Protein AF-A0A925Q6U3-F1 (afdb_monomer_lite)

Foldseek 3Di:
DPQQWDFDADPVRHGQWIAGCPPPALRHRHTQKGFDDDVPDTQKMWGWHRPNQKIKIKIWGWDADPVGHTDDIDIDIDIDGDD

pLDDT: mean 94.38, std 7.88, range [53.25, 98.56]

Radius of gyration: 14.55 Å; chains: 1; bounding box: 30×30×36 Å

Secondary structure (DSSP, 8-state):
--SSEEEEE-TTS-EEEEEE--TTSTTTTSEEEEEEEETTEEEEEEEEEE-SSEEEEEEEEEEE-TTSSEEEEEEEEEEEE--

Structure (mmCIF, N/CA/C/O backbone):
data_AF-A0A925Q6U3-F1
#
_entry.id   AF-A0A925Q6U3-F1
#
loop_
_atom_site.group_PDB
_atom_site.id
_atom_site.type_symbol
_atom_site.label_atom_id
_atom_site.label_alt_id
_atom_site.label_comp_id
_atom_site.label_asym_id
_atom_site.label_entity_id
_atom_site.label_seq_id
_atom_site.pdbx_PDB_ins_code
_atom_site.Cartn_x
_atom_site.Cartn_y
_atom_site.Cartn_z
_atom_site.occupancy
_atom_site.B_iso_or_equiv
_atom_site.auth_seq_id
_atom_site.auth_comp_id
_atom_site.auth_asym_id
_atom_site.auth_atom_id
_atom_site.pdbx_PDB_model_num
ATOM 1 N N . ASP A 1 1 ? -3.205 -19.618 5.736 1.00 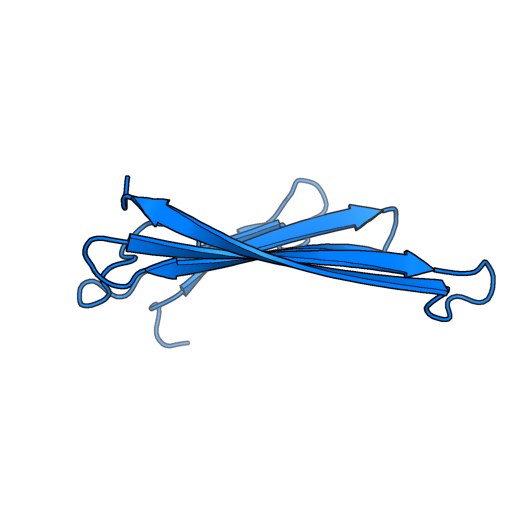53.25 1 ASP A N 1
ATOM 2 C CA . ASP A 1 1 ? -3.999 -18.419 5.448 1.00 53.25 1 ASP A CA 1
ATOM 3 C C . ASP A 1 1 ? -4.896 -18.193 6.653 1.00 53.25 1 ASP A C 1
ATOM 5 O O . ASP A 1 1 ? -5.690 -19.072 6.958 1.00 53.25 1 ASP A O 1
ATOM 9 N N . ASN A 1 2 ? -4.660 -17.133 7.429 1.00 58.88 2 ASN A N 1
ATOM 10 C CA . ASN A 1 2 ? -5.385 -16.912 8.688 1.00 58.88 2 ASN A CA 1
ATOM 11 C C . ASN A 1 2 ? -6.689 -16.125 8.479 1.00 58.88 2 ASN A C 1
ATOM 13 O O . ASN A 1 2 ? -7.370 -15.837 9.457 1.00 58.88 2 ASN A O 1
ATOM 17 N N . GLY A 1 3 ? -7.037 -15.753 7.238 1.00 74.00 3 GLY A N 1
ATOM 18 C CA . GLY A 1 3 ? -8.279 -15.031 6.931 1.00 74.00 3 GLY A CA 1
ATOM 19 C C . GLY A 1 3 ? -8.370 -13.619 7.525 1.00 74.00 3 GLY A C 1
ATOM 20 O O . GLY A 1 3 ? -9.414 -12.987 7.428 1.00 74.00 3 GLY A O 1
ATOM 21 N N . LEU A 1 4 ? -7.286 -13.115 8.126 1.00 89.44 4 LEU A N 1
ATOM 22 C CA . LEU A 1 4 ? -7.204 -11.788 8.755 1.00 89.44 4 LEU A CA 1
ATOM 23 C C . LEU A 1 4 ? -6.872 -10.670 7.753 1.00 89.44 4 LEU A C 1
ATOM 25 O O . LEU A 1 4 ? -6.740 -9.512 8.135 1.00 89.44 4 LEU A O 1
ATOM 29 N N . LEU A 1 5 ? -6.735 -11.015 6.473 1.00 94.44 5 LEU A N 1
ATOM 30 C CA . LEU A 1 5 ? -6.414 -10.099 5.390 1.00 94.44 5 LEU A CA 1
ATOM 31 C C . LEU A 1 5 ? -7.234 -10.474 4.155 1.00 94.44 5 LEU A C 1
ATOM 33 O O . LEU A 1 5 ? -7.210 -11.626 3.727 1.00 94.44 5 LEU A O 1
ATOM 37 N N . GLU A 1 6 ? -7.925 -9.506 3.563 1.00 96.88 6 GLU A N 1
ATOM 38 C CA . GLU A 1 6 ? -8.527 -9.644 2.236 1.00 96.88 6 GLU A CA 1
ATOM 39 C C . GLU A 1 6 ? -7.648 -8.934 1.201 1.00 96.88 6 GLU A C 1
ATOM 41 O O . GLU A 1 6 ? -7.286 -7.767 1.367 1.00 96.88 6 GLU A O 1
ATOM 46 N N . LEU A 1 7 ? -7.322 -9.642 0.118 1.00 97.19 7 LEU A N 1
ATOM 47 C CA . LEU A 1 7 ? -6.598 -9.095 -1.025 1.00 97.19 7 LEU A CA 1
ATOM 48 C C . LEU A 1 7 ? -7.594 -8.711 -2.118 1.00 97.19 7 LEU A C 1
ATOM 50 O O . LEU A 1 7 ? -8.290 -9.568 -2.660 1.00 97.19 7 LEU A O 1
ATOM 54 N N . VAL A 1 8 ? -7.627 -7.432 -2.479 1.00 97.69 8 VAL A N 1
ATOM 55 C CA . VAL A 1 8 ? -8.446 -6.931 -3.585 1.00 97.69 8 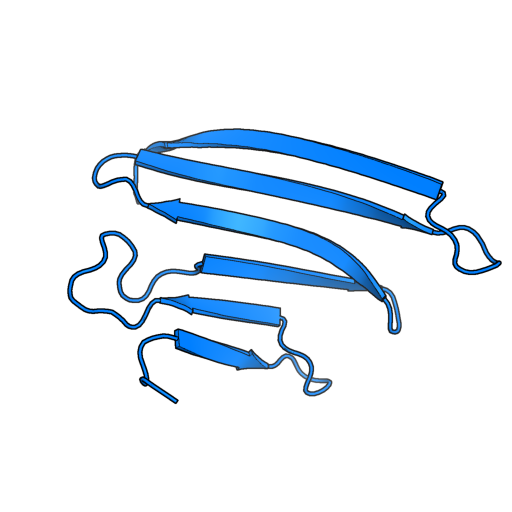VAL A CA 1
ATOM 56 C C . VAL A 1 8 ? -7.570 -6.800 -4.825 1.00 97.69 8 VAL A C 1
ATOM 58 O O . VAL A 1 8 ? -6.625 -6.003 -4.862 1.00 97.69 8 VAL A O 1
ATOM 61 N N . ALA A 1 9 ? -7.898 -7.583 -5.850 1.00 97.50 9 ALA A N 1
ATOM 62 C CA . ALA A 1 9 ? -7.252 -7.520 -7.152 1.00 97.50 9 ALA A CA 1
ATOM 63 C C . ALA A 1 9 ? -7.886 -6.440 -8.046 1.00 97.50 9 ALA A C 1
ATOM 65 O O . ALA A 1 9 ? -9.097 -6.217 -8.018 1.00 97.50 9 ALA A O 1
ATOM 66 N N . GLY A 1 10 ? -7.057 -5.769 -8.841 1.00 94.94 10 GLY A N 1
ATOM 67 C CA . GLY A 1 10 ? -7.482 -4.875 -9.907 1.00 94.94 10 GLY A CA 1
ATOM 68 C C . GLY A 1 10 ? -7.885 -5.633 -11.180 1.00 94.94 10 GLY A C 1
ATOM 69 O O . GLY A 1 10 ? -7.822 -6.863 -11.226 1.00 94.94 10 GLY A O 1
ATOM 70 N N . PRO A 1 11 ? -8.269 -4.908 -12.247 1.00 93.94 11 PRO A N 1
ATOM 71 C CA . PRO A 1 11 ? -8.723 -5.504 -13.509 1.00 93.94 11 PRO A CA 1
ATOM 72 C C . PRO A 1 11 ? -7.695 -6.407 -14.207 1.00 93.94 11 PRO A C 1
ATOM 74 O O . PRO A 1 11 ? -8.063 -7.255 -15.012 1.00 93.94 11 PRO A O 1
ATOM 77 N N . ASP A 1 12 ? -6.411 -6.220 -13.912 1.00 93.62 12 ASP A N 1
ATOM 78 C CA . ASP A 1 12 ? -5.291 -6.994 -14.453 1.00 93.62 12 ASP A CA 1
ATOM 79 C C . ASP A 1 12 ? -4.872 -8.170 -13.550 1.00 93.62 12 ASP A C 1
ATOM 81 O O . ASP A 1 12 ? -3.854 -8.815 -13.796 1.00 93.62 12 ASP A O 1
ATOM 85 N N . GLY A 1 13 ? -5.642 -8.441 -12.491 1.00 94.81 13 GLY A N 1
ATOM 86 C CA . GLY A 1 13 ? -5.396 -9.519 -11.538 1.00 94.81 13 GLY A CA 1
ATOM 87 C C . GLY A 1 13 ? -4.346 -9.202 -10.471 1.00 94.81 13 GLY A C 1
ATOM 88 O O . GLY A 1 13 ? -4.125 -10.026 -9.583 1.00 94.81 13 GLY A O 1
ATOM 89 N N . ARG A 1 14 ? -3.706 -8.026 -10.502 1.00 96.44 14 ARG A N 1
ATOM 90 C CA . ARG A 1 14 ? -2.721 -7.635 -9.482 1.00 96.44 14 ARG A CA 1
ATOM 91 C C . ARG A 1 14 ? -3.406 -7.079 -8.247 1.00 96.44 14 ARG A C 1
ATOM 93 O O . ARG A 1 14 ? -4.411 -6.386 -8.348 1.00 96.44 14 ARG A O 1
ATOM 100 N N . VAL A 1 15 ? -2.836 -7.331 -7.072 1.00 97.19 15 VAL A N 1
ATOM 101 C CA . VAL A 1 15 ? -3.343 -6.763 -5.816 1.00 97.19 15 VAL A CA 1
ATOM 102 C C . VAL A 1 15 ? -3.167 -5.247 -5.841 1.00 97.19 15 VAL A C 1
ATOM 104 O O . VAL A 1 15 ? -2.044 -4.751 -5.925 1.00 97.19 15 VAL A O 1
ATOM 107 N N . ILE A 1 16 ? -4.278 -4.519 -5.749 1.00 97.88 16 ILE A N 1
ATOM 108 C CA . ILE A 1 16 ? -4.299 -3.051 -5.669 1.00 97.88 16 ILE A CA 1
ATOM 109 C C . ILE A 1 16 ? -4.610 -2.559 -4.258 1.00 97.88 16 ILE A C 1
ATOM 111 O O . ILE A 1 16 ? -4.377 -1.391 -3.955 1.00 97.88 16 ILE A O 1
ATOM 115 N N . LYS A 1 17 ? -5.137 -3.430 -3.392 1.00 98.25 17 LYS A N 1
ATOM 116 C CA . LYS A 1 17 ? -5.519 -3.072 -2.029 1.00 98.25 17 LYS A CA 1
ATOM 117 C C . LYS A 1 17 ? -5.527 -4.284 -1.105 1.00 98.25 17 LYS A C 1
ATOM 119 O O . LYS A 1 17 ? -5.930 -5.374 -1.499 1.00 98.25 17 LYS A O 1
ATOM 124 N N . GLU A 1 18 ? -5.113 -4.060 0.130 1.00 98.12 18 GLU A N 1
ATOM 125 C CA . GLU A 1 18 ? -5.209 -4.994 1.250 1.00 98.12 18 GLU A CA 1
ATOM 126 C C . GLU A 1 18 ? -6.220 -4.445 2.255 1.00 98.12 18 GLU A C 1
ATOM 128 O O . GLU A 1 18 ? -6.145 -3.266 2.603 1.00 98.12 18 GLU A O 1
ATOM 133 N N . ILE A 1 19 ? -7.152 -5.272 2.727 1.00 97.81 19 ILE A N 1
ATOM 134 C CA . ILE A 1 19 ? -8.171 -4.895 3.715 1.00 97.81 19 ILE A CA 1
ATOM 135 C C . ILE A 1 19 ? -7.987 -5.736 4.973 1.00 97.81 19 ILE A C 1
ATOM 137 O O . ILE A 1 19 ? -7.886 -6.961 4.901 1.00 97.81 19 ILE A O 1
ATOM 141 N N . ASP A 1 20 ? -7.989 -5.076 6.126 1.00 96.75 20 ASP A N 1
ATOM 142 C CA . ASP A 1 20 ? -7.940 -5.730 7.428 1.00 96.75 20 ASP A CA 1
ATOM 143 C C . ASP A 1 20 ? -9.221 -6.529 7.694 1.00 96.75 20 ASP A C 1
ATOM 145 O O . ASP A 1 20 ? -10.333 -5.998 7.587 1.00 96.75 20 ASP A O 1
ATOM 149 N N . LYS A 1 21 ? -9.080 -7.799 8.064 1.00 96.75 21 LYS A N 1
ATOM 150 C CA . LYS A 1 21 ? -10.197 -8.667 8.455 1.00 96.75 21 LYS A CA 1
ATOM 151 C C . LYS A 1 21 ? -10.089 -9.177 9.882 1.00 96.75 21 LYS A C 1
ATOM 153 O O . LYS A 1 21 ? -10.911 -10.004 10.270 1.00 96.75 21 LYS A O 1
ATOM 158 N N . ASP A 1 22 ? -9.152 -8.673 10.678 1.00 94.88 22 ASP A N 1
ATOM 159 C CA . ASP A 1 22 ? -9.117 -8.974 12.104 1.00 94.88 22 ASP A CA 1
ATOM 160 C C . ASP A 1 22 ? -10.194 -8.159 12.845 1.00 94.88 22 ASP A C 1
ATOM 162 O O . ASP A 1 22 ? -10.071 -6.936 12.948 1.00 94.88 22 ASP A O 1
ATOM 166 N N . PRO A 1 23 ? -11.248 -8.796 13.395 1.00 93.69 23 PRO A N 1
ATOM 167 C CA . PRO A 1 23 ? -12.292 -8.091 14.141 1.00 93.69 23 PRO A CA 1
ATOM 168 C C . PRO A 1 23 ? -11.776 -7.408 15.415 1.00 93.69 23 PRO A C 1
ATOM 170 O O . PRO A 1 23 ? -12.474 -6.563 15.973 1.00 93.69 23 PRO A O 1
ATOM 173 N N . ASN A 1 24 ? -10.572 -7.753 15.883 1.00 93.31 24 ASN A N 1
ATOM 174 C CA . ASN A 1 24 ? -9.940 -7.136 17.050 1.00 93.31 24 ASN A CA 1
ATOM 175 C C . ASN A 1 24 ? -9.028 -5.959 16.684 1.00 93.31 24 ASN A C 1
ATOM 177 O O . ASN A 1 24 ? -8.511 -5.280 17.575 1.00 93.31 24 ASN A O 1
ATOM 181 N N . SER A 1 25 ? -8.810 -5.707 15.394 1.00 92.38 25 SER A N 1
ATOM 182 C CA . SER A 1 25 ? -7.982 -4.600 14.943 1.00 92.38 25 SER A CA 1
ATOM 183 C C . SER A 1 25 ? -8.772 -3.285 14.920 1.00 92.38 25 SER A C 1
ATOM 185 O O . SER A 1 25 ? -9.909 -3.246 14.442 1.00 92.38 25 SER A O 1
ATOM 187 N N . PRO A 1 26 ? -8.164 -2.152 15.326 1.00 93.19 26 PRO A N 1
ATOM 188 C CA . PRO A 1 26 ? -8.737 -0.821 15.110 1.00 93.19 26 PRO A CA 1
ATOM 189 C C . PRO A 1 26 ? -9.016 -0.494 13.631 1.00 93.19 26 PRO A C 1
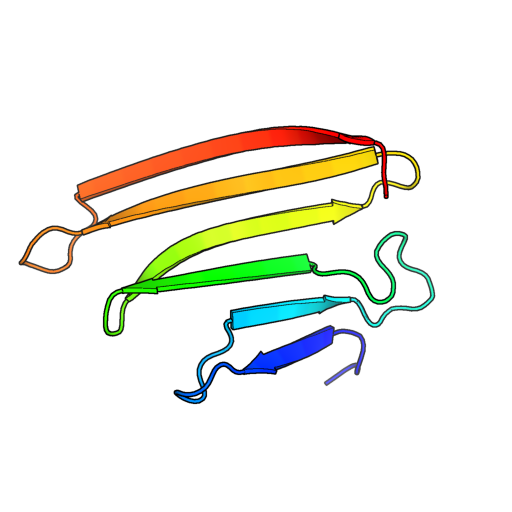ATOM 191 O O . PRO A 1 26 ? -9.753 0.448 13.331 1.00 93.19 26 PRO A O 1
ATOM 194 N N . GLY A 1 27 ? -8.391 -1.239 12.717 1.00 93.88 27 GLY A N 1
ATOM 195 C CA . GLY A 1 27 ? -8.546 -1.125 11.275 1.00 93.88 27 GLY A CA 1
ATOM 196 C C . GLY A 1 27 ? -9.588 -2.054 10.668 1.00 93.88 27 GLY A C 1
ATOM 197 O O . GLY A 1 27 ? -9.670 -2.079 9.447 1.00 93.88 27 GLY A O 1
ATOM 198 N N . PHE A 1 28 ? -10.366 -2.805 11.457 1.00 95.19 28 PHE A N 1
ATOM 199 C CA . PHE A 1 28 ? -11.267 -3.833 10.931 1.00 95.19 28 PHE A CA 1
ATOM 200 C C . PHE A 1 28 ? -12.126 -3.338 9.755 1.00 95.19 28 PHE A C 1
ATOM 202 O O . PHE A 1 28 ? -12.832 -2.332 9.849 1.00 95.19 28 PHE A O 1
ATOM 209 N N . SER A 1 29 ? -12.081 -4.083 8.647 1.00 95.56 29 SER A N 1
ATOM 210 C CA . SER A 1 29 ? -12.738 -3.778 7.368 1.00 95.56 29 SER A CA 1
ATOM 211 C C . SER A 1 29 ? -12.274 -2.489 6.676 1.00 95.56 29 SER A C 1
ATOM 213 O O . SER A 1 29 ? -12.947 -2.009 5.762 1.00 95.56 29 SER A O 1
ATOM 215 N N . LYS A 1 30 ? -11.120 -1.936 7.058 1.00 96.19 30 LYS A N 1
ATOM 216 C CA . LYS A 1 30 ? -10.504 -0.763 6.425 1.00 96.19 30 LYS A CA 1
ATOM 217 C C . LYS A 1 30 ? -9.235 -1.147 5.646 1.00 96.19 30 LYS A C 1
ATOM 219 O O . LYS A 1 30 ? -8.650 -2.203 5.902 1.00 96.19 30 LYS A O 1
ATOM 224 N N . PRO A 1 31 ? -8.803 -0.322 4.673 1.00 97.25 31 PRO A N 1
ATOM 225 C CA . PRO A 1 31 ? -7.590 -0.589 3.905 1.00 97.25 31 PRO A CA 1
ATOM 226 C C . PRO A 1 31 ? -6.336 -0.558 4.784 1.00 97.25 31 PRO A C 1
ATOM 228 O O . PRO A 1 31 ? -6.122 0.408 5.499 1.00 97.25 31 PRO A O 1
ATOM 231 N N . LEU A 1 32 ? -5.469 -1.562 4.687 1.00 97.19 32 LEU A N 1
ATOM 232 C CA . LEU A 1 32 ? -4.129 -1.542 5.287 1.00 97.19 32 LEU A CA 1
ATOM 233 C C . LEU A 1 32 ? -3.092 -1.003 4.312 1.00 97.19 32 LEU A C 1
ATOM 235 O O . LEU A 1 32 ? -2.183 -0.272 4.709 1.00 97.19 32 LEU A O 1
ATOM 239 N N . ARG A 1 33 ? -3.234 -1.354 3.032 1.00 98.12 33 ARG A N 1
ATOM 240 C CA . ARG A 1 33 ? -2.360 -0.890 1.959 1.00 98.12 33 ARG A CA 1
ATOM 241 C C . ARG A 1 33 ? -3.124 -0.679 0.671 1.00 98.12 33 ARG A C 1
ATOM 243 O O . ARG A 1 33 ? -4.066 -1.408 0.373 1.00 98.12 33 ARG A O 1
ATOM 250 N N . GLU A 1 34 ? -2.662 0.280 -0.110 1.00 98.44 34 GLU A N 1
ATOM 251 C CA . GLU A 1 34 ? -3.082 0.517 -1.484 1.00 98.44 34 GLU A CA 1
ATOM 252 C C . GLU A 1 34 ? -1.848 0.627 -2.375 1.00 98.44 34 GLU A C 1
ATOM 254 O O . GLU A 1 34 ? -0.865 1.273 -2.007 1.00 98.44 34 GLU A O 1
ATOM 259 N N . TYR A 1 35 ? -1.904 -0.001 -3.545 1.00 98.12 35 TYR A N 1
ATOM 260 C CA . TYR A 1 35 ? -0.794 -0.102 -4.484 1.00 98.12 35 TYR A CA 1
ATOM 261 C C . TYR A 1 35 ? -1.140 0.617 -5.782 1.00 98.12 35 TYR A C 1
ATOM 263 O O . TYR A 1 35 ? -2.214 0.431 -6.353 1.00 98.12 35 TYR A O 1
ATOM 271 N N . THR A 1 36 ? -0.205 1.423 -6.272 1.00 97.44 36 THR A N 1
ATOM 272 C CA . THR A 1 36 ? -0.290 2.071 -7.582 1.00 97.44 36 THR A CA 1
ATOM 273 C C . THR A 1 36 ? 0.767 1.479 -8.493 1.00 97.44 36 THR A C 1
ATOM 275 O O . THR A 1 36 ? 1.938 1.403 -8.116 1.00 97.44 36 THR A O 1
ATOM 278 N N . TYR A 1 37 ? 0.363 1.102 -9.703 1.00 96.44 37 TYR A N 1
ATOM 279 C CA . TYR A 1 37 ? 1.245 0.508 -10.699 1.00 96.44 37 TYR A CA 1
ATOM 280 C C . TYR A 1 37 ? 1.374 1.403 -11.932 1.00 96.44 37 TYR A C 1
ATOM 282 O O . TYR A 1 37 ? 0.418 2.069 -12.327 1.00 96.44 37 TYR A O 1
ATOM 290 N N . ALA A 1 38 ? 2.541 1.368 -12.569 1.00 94.50 38 ALA A N 1
ATOM 291 C CA . ALA A 1 38 ? 2.761 1.880 -13.917 1.00 94.50 38 ALA A CA 1
ATOM 292 C C . ALA A 1 38 ? 3.406 0.767 -14.749 1.00 94.50 38 ALA A C 1
ATOM 294 O O . ALA A 1 38 ? 4.518 0.328 -14.452 1.00 94.50 38 ALA A O 1
ATOM 295 N N . GLY A 1 39 ? 2.690 0.267 -15.759 1.00 92.31 39 GLY A N 1
ATOM 296 C CA . GLY A 1 39 ? 3.090 -0.970 -16.432 1.00 92.31 39 GLY A CA 1
ATOM 297 C C . GLY A 1 39 ? 3.089 -2.130 -15.440 1.00 92.31 39 GLY A C 1
ATOM 298 O O . GLY A 1 39 ? 2.104 -2.314 -14.729 1.00 92.31 39 GLY A O 1
ATOM 299 N N . ASP A 1 40 ? 4.187 -2.872 -15.360 1.00 92.00 40 ASP A N 1
ATOM 300 C CA . ASP A 1 40 ? 4.434 -4.009 -14.464 1.00 92.00 40 ASP A CA 1
ATOM 301 C C . ASP A 1 40 ? 5.019 -3.613 -13.093 1.00 92.00 40 ASP A C 1
ATOM 303 O O . ASP A 1 40 ? 5.112 -4.453 -12.199 1.00 92.00 40 ASP A O 1
ATOM 307 N N . LYS A 1 41 ? 5.361 -2.336 -12.886 1.00 94.25 41 LYS A N 1
ATOM 308 C CA . LYS A 1 41 ? 6.060 -1.865 -11.681 1.00 94.25 41 LYS A CA 1
ATOM 309 C C . LYS A 1 41 ? 5.132 -1.180 -10.693 1.00 94.25 41 LYS A C 1
ATOM 311 O O . LYS A 1 41 ? 4.249 -0.423 -11.090 1.00 94.25 41 LYS A O 1
ATOM 316 N N . ILE A 1 42 ? 5.383 -1.385 -9.402 1.00 96.06 42 ILE A N 1
ATOM 317 C CA . ILE A 1 42 ? 4.781 -0.582 -8.332 1.00 96.06 42 ILE A CA 1
ATOM 318 C C . ILE A 1 42 ? 5.463 0.784 -8.329 1.00 96.06 42 ILE A C 1
ATOM 320 O O . ILE A 1 42 ? 6.675 0.855 -8.190 1.00 96.06 42 ILE A O 1
ATOM 324 N N . VAL A 1 43 ? 4.694 1.861 -8.445 1.00 97.94 43 VAL A N 1
ATOM 325 C CA . VAL A 1 43 ? 5.191 3.249 -8.371 1.00 97.94 43 VAL A CA 1
ATOM 326 C C . VAL A 1 43 ? 4.713 3.985 -7.124 1.00 97.94 43 VAL A C 1
ATOM 328 O O . VAL A 1 43 ? 5.197 5.074 -6.815 1.00 97.94 43 VAL A O 1
ATOM 331 N N . GLY A 1 44 ? 3.783 3.392 -6.376 1.00 98.06 44 GLY A N 1
ATOM 332 C CA . GLY A 1 44 ? 3.326 3.957 -5.118 1.00 98.06 44 GLY A CA 1
ATOM 333 C C . GLY A 1 44 ? 2.708 2.927 -4.191 1.00 98.06 44 GLY A C 1
ATOM 334 O O . GLY A 1 44 ? 2.065 1.978 -4.640 1.00 98.06 44 GLY A O 1
ATOM 335 N N . VAL A 1 45 ? 2.896 3.150 -2.894 1.00 98.31 45 VAL A N 1
ATOM 336 C CA . VAL A 1 45 ? 2.226 2.417 -1.822 1.00 98.31 45 VAL A CA 1
ATOM 337 C C . VAL A 1 45 ? 1.724 3.422 -0.799 1.00 98.31 45 VAL A C 1
ATOM 339 O O . VAL A 1 45 ? 2.512 4.203 -0.266 1.00 98.31 45 VAL A O 1
ATOM 342 N N . THR A 1 46 ? 0.435 3.376 -0.490 1.00 98.56 46 THR A N 1
ATOM 343 C CA . THR A 1 46 ? -0.121 4.047 0.688 1.00 98.56 46 THR A CA 1
ATOM 344 C C . THR A 1 46 ? -0.381 2.991 1.748 1.00 98.56 46 THR A C 1
ATOM 346 O O . THR A 1 46 ? -1.077 2.021 1.474 1.00 98.56 46 THR A O 1
ATOM 349 N N . SER A 1 47 ? 0.192 3.140 2.938 1.00 98.12 47 SER A N 1
ATOM 350 C CA . SER A 1 47 ? -0.038 2.258 4.084 1.00 98.12 47 SER A CA 1
ATOM 351 C C . SER A 1 47 ? -0.796 2.998 5.175 1.00 98.12 47 SER A C 1
ATOM 353 O O . SER A 1 47 ? -0.509 4.162 5.450 1.00 98.12 47 SER A O 1
ATOM 355 N N . TYR A 1 48 ? -1.717 2.298 5.823 1.00 97.56 48 TYR A N 1
ATOM 356 C CA . TYR A 1 48 ? -2.553 2.821 6.891 1.00 97.56 48 TYR A CA 1
ATOM 357 C C . TYR A 1 48 ? -2.302 2.026 8.162 1.00 97.56 48 TYR A C 1
ATOM 359 O O . TYR A 1 48 ? -2.377 0.796 8.175 1.00 97.56 48 TYR A O 1
ATOM 367 N N . ARG A 1 49 ? -2.033 2.735 9.253 1.00 96.88 49 ARG A N 1
ATOM 368 C CA . ARG A 1 49 ? -1.937 2.146 10.583 1.00 96.88 49 ARG A CA 1
ATOM 369 C C . ARG A 1 49 ? -2.963 2.797 11.494 1.00 96.88 49 ARG A C 1
ATOM 371 O O . ARG A 1 49 ? -2.845 3.963 11.864 1.00 96.88 49 ARG A O 1
ATOM 378 N N . TYR A 1 50 ? -3.967 2.016 11.866 1.00 96.06 50 TYR A N 1
ATOM 379 C CA . TYR A 1 50 ? -5.060 2.454 12.723 1.00 96.06 50 TYR A CA 1
ATOM 380 C C . TYR A 1 50 ? -4.670 2.319 14.197 1.00 96.06 50 TYR A C 1
ATOM 382 O O . TYR A 1 50 ? -4.393 1.227 14.688 1.00 96.06 50 TYR A O 1
ATOM 390 N N . LEU A 1 51 ? -4.655 3.442 14.912 1.00 94.44 51 LEU A N 1
ATOM 391 C CA . LEU A 1 51 ? -4.241 3.561 16.316 1.00 94.44 51 LEU A CA 1
ATOM 392 C C . LEU A 1 51 ? -5.441 3.905 17.219 1.00 94.44 51 LEU A C 1
ATOM 394 O O . LEU A 1 51 ? -5.332 4.648 18.195 1.00 94.44 51 LEU A O 1
ATOM 398 N N . GLY A 1 52 ? -6.630 3.423 16.852 1.00 89.81 52 GLY A N 1
ATOM 399 C CA . GLY A 1 52 ? -7.892 3.764 17.507 1.00 89.81 52 GLY A CA 1
ATOM 400 C C . GLY A 1 52 ? -8.440 5.107 17.028 1.00 89.81 52 GLY A C 1
ATOM 401 O O . GLY A 1 52 ? -9.231 5.149 16.094 1.00 89.81 52 GLY A O 1
ATOM 402 N N . LYS A 1 53 ? -8.034 6.216 17.662 1.00 92.81 53 LYS A N 1
ATOM 403 C CA . LYS A 1 53 ? -8.568 7.566 17.358 1.00 92.81 53 LYS A CA 1
ATOM 404 C C . LYS A 1 53 ? -7.851 8.285 16.215 1.00 92.81 53 LYS A C 1
ATOM 406 O O . LYS A 1 53 ? -8.305 9.335 15.763 1.00 92.81 53 LYS A O 1
ATOM 411 N N . GLN A 1 54 ? -6.726 7.745 15.771 1.00 95.81 54 GLN A N 1
ATOM 412 C CA . GLN A 1 54 ? -5.901 8.309 14.713 1.00 95.81 54 GLN A CA 1
ATOM 413 C C . GLN A 1 54 ? -5.520 7.221 13.720 1.00 95.81 54 GLN A C 1
ATOM 415 O O . GLN A 1 54 ? -5.463 6.039 14.065 1.00 95.81 54 GLN A O 1
ATOM 420 N N . THR A 1 55 ? -5.243 7.645 12.497 1.00 97.50 55 THR A N 1
ATOM 421 C CA . THR A 1 55 ? -4.650 6.813 11.458 1.00 97.50 55 THR A CA 1
ATOM 422 C C . THR A 1 55 ? -3.342 7.457 11.040 1.00 97.50 55 THR A C 1
ATOM 424 O O . THR A 1 55 ? -3.325 8.617 10.631 1.00 97.50 55 THR A O 1
ATOM 427 N N . GLU A 1 56 ? -2.248 6.717 11.159 1.00 97.81 56 GLU A N 1
ATOM 428 C CA . GLU A 1 56 ? -0.999 7.075 10.498 1.00 97.81 56 GLU A CA 1
ATOM 429 C C . GLU A 1 56 ? -1.096 6.626 9.039 1.00 97.81 56 GLU A C 1
ATOM 431 O O . GLU A 1 56 ? -1.393 5.464 8.755 1.00 97.81 56 GLU A O 1
ATOM 436 N N . ILE A 1 57 ? -0.867 7.557 8.121 1.00 98.12 57 ILE A N 1
ATOM 437 C CA . ILE A 1 57 ? -0.885 7.329 6.681 1.00 98.12 57 ILE A CA 1
ATOM 438 C C . ILE A 1 57 ? 0.534 7.541 6.177 1.00 98.12 57 ILE A C 1
ATOM 440 O O . ILE A 1 57 ? 1.070 8.647 6.260 1.00 98.12 57 ILE A O 1
ATOM 444 N N . VAL A 1 58 ? 1.139 6.488 5.640 1.00 98.38 58 VAL A N 1
ATOM 445 C CA . VAL A 1 58 ? 2.464 6.536 5.020 1.00 98.38 58 VAL A CA 1
ATOM 446 C C . VAL A 1 58 ? 2.295 6.417 3.517 1.00 98.38 58 VAL A C 1
ATOM 448 O O . VAL A 1 58 ? 1.775 5.419 3.034 1.00 98.38 58 VAL A O 1
ATOM 451 N N . ILE A 1 59 ? 2.756 7.418 2.776 1.00 98.31 59 ILE A N 1
ATOM 452 C CA . ILE A 1 59 ? 2.737 7.423 1.314 1.00 98.31 59 ILE A CA 1
ATOM 453 C C . ILE A 1 59 ? 4.175 7.302 0.833 1.00 98.31 59 ILE A C 1
ATOM 455 O O . ILE A 1 59 ? 4.987 8.194 1.077 1.00 98.31 59 ILE A O 1
ATOM 459 N N . ALA A 1 60 ? 4.474 6.209 0.144 1.00 98.44 60 ALA A N 1
ATOM 460 C CA . ALA A 1 60 ? 5.735 5.977 -0.537 1.00 98.44 60 ALA A CA 1
ATOM 461 C C . ALA A 1 60 ? 5.522 6.083 -2.050 1.00 98.44 60 ALA A C 1
ATOM 463 O O . ALA A 1 60 ? 4.579 5.503 -2.590 1.00 98.44 60 ALA A O 1
ATOM 464 N N . ARG A 1 61 ? 6.400 6.812 -2.738 1.00 98.38 61 ARG A N 1
ATOM 465 C CA . ARG A 1 61 ? 6.419 6.944 -4.199 1.00 98.38 61 ARG A CA 1
ATOM 466 C C . ARG A 1 61 ? 7.802 6.608 -4.724 1.00 98.38 61 ARG A C 1
ATOM 468 O O . ARG A 1 61 ? 8.808 6.980 -4.121 1.00 98.38 61 ARG A O 1
ATOM 475 N N . VAL A 1 62 ? 7.843 5.922 -5.856 1.00 98.06 62 VAL A N 1
ATOM 476 C CA . VAL A 1 62 ? 9.088 5.517 -6.505 1.00 98.06 62 VAL A CA 1
ATOM 477 C C . VAL A 1 62 ? 9.007 5.763 -8.006 1.00 98.06 62 VAL A C 1
ATOM 479 O O . VAL A 1 62 ? 8.005 5.449 -8.649 1.00 98.06 62 VAL A O 1
ATOM 482 N N . SER A 1 63 ? 10.069 6.335 -8.566 1.00 97.88 63 SER A N 1
ATOM 483 C CA . SER A 1 63 ? 10.296 6.408 -10.007 1.00 97.88 63 SER A CA 1
ATOM 484 C C . SER A 1 63 ? 11.474 5.522 -10.392 1.00 97.88 63 SER A C 1
ATOM 486 O O . SER A 1 63 ? 12.373 5.261 -9.589 1.00 97.88 63 SER A O 1
ATOM 488 N N . TYR A 1 64 ? 11.473 5.061 -11.639 1.00 97.38 64 TYR A N 1
ATOM 489 C CA . TYR A 1 64 ? 12.494 4.168 -12.171 1.00 97.38 64 TYR A CA 1
ATOM 490 C C . TYR A 1 64 ? 13.152 4.778 -13.400 1.00 97.38 64 TYR A C 1
ATOM 492 O O . TYR A 1 64 ? 12.498 5.454 -14.196 1.00 97.38 64 TYR A O 1
ATOM 500 N N . LYS A 1 65 ? 14.435 4.479 -13.578 1.00 97.25 65 LYS A N 1
ATOM 501 C CA . LYS A 1 65 ? 15.173 4.757 -14.809 1.00 97.25 65 LYS A CA 1
ATOM 502 C C . LYS A 1 65 ? 14.778 3.756 -15.907 1.00 97.25 65 LYS A C 1
ATOM 504 O O . LYS A 1 65 ? 14.183 2.715 -15.605 1.00 97.25 65 LYS A O 1
ATOM 509 N N . PRO A 1 66 ? 15.143 4.014 -17.178 1.00 96.00 66 PRO A N 1
ATOM 510 C CA . PRO A 1 66 ? 14.882 3.081 -18.276 1.00 96.00 66 PRO A CA 1
ATOM 511 C C . PRO A 1 66 ? 15.518 1.696 -18.091 1.00 96.00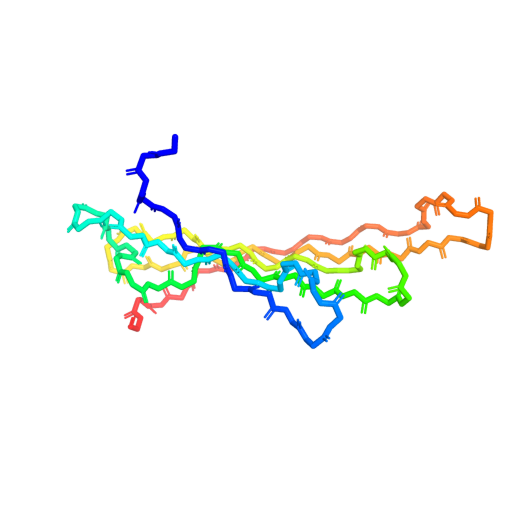 66 PRO A C 1
ATOM 513 O O . PRO A 1 66 ? 14.942 0.705 -18.526 1.00 96.00 66 PRO A O 1
ATOM 516 N N . ASP A 1 67 ? 16.664 1.612 -17.407 1.00 95.94 67 ASP A N 1
ATOM 517 C CA . ASP A 1 67 ? 17.326 0.341 -17.063 1.00 95.94 67 ASP A CA 1
ATOM 518 C C . ASP A 1 67 ? 16.602 -0.445 -15.950 1.00 95.94 67 ASP A C 1
ATOM 520 O O . ASP A 1 67 ? 16.977 -1.562 -15.605 1.00 95.94 67 ASP A O 1
ATOM 524 N N . GLY A 1 68 ? 15.547 0.145 -15.391 1.00 93.19 68 GLY A N 1
ATOM 525 C CA . GLY A 1 68 ? 14.716 -0.418 -14.347 1.00 93.19 68 GLY A CA 1
ATOM 526 C C . GLY A 1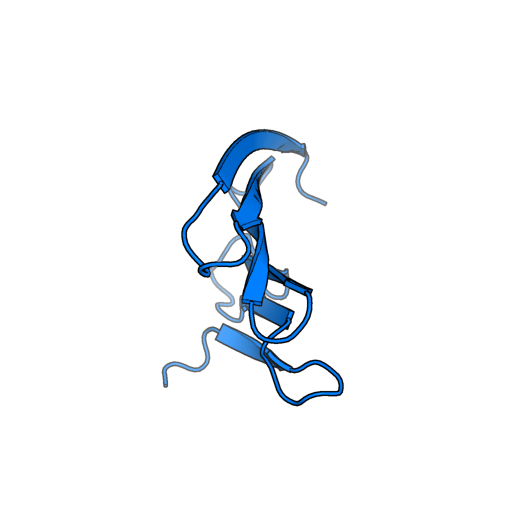 68 ? 15.232 -0.251 -12.926 1.00 93.19 68 GLY A C 1
ATOM 527 O O . GLY A 1 68 ? 14.514 -0.649 -12.008 1.00 93.19 68 GLY A O 1
ATOM 528 N N . SER A 1 69 ? 16.390 0.378 -12.727 1.00 96.44 69 SER A N 1
ATOM 529 C CA . SER A 1 69 ? 16.850 0.799 -11.404 1.00 96.44 69 SER A CA 1
ATOM 530 C C . SER A 1 69 ? 15.977 1.923 -10.837 1.00 96.44 69 SER A C 1
ATOM 532 O O . SER A 1 69 ? 15.291 2.639 -11.571 1.00 96.44 69 SER A O 1
ATOM 534 N N . VAL A 1 70 ? 15.976 2.067 -9.511 1.00 96.62 70 VAL A N 1
ATOM 535 C CA . VAL A 1 70 ? 15.277 3.169 -8.839 1.00 96.62 70 VAL A CA 1
ATOM 536 C C . VAL A 1 70 ? 15.976 4.483 -9.179 1.00 96.62 70 VAL A C 1
ATOM 538 O O . VAL A 1 70 ? 17.189 4.616 -9.018 1.00 96.62 70 VAL A O 1
ATOM 541 N N . ASP A 1 71 ? 15.196 5.452 -9.646 1.00 97.69 71 ASP A N 1
ATOM 542 C CA . ASP A 1 71 ? 15.656 6.815 -9.891 1.00 97.69 71 ASP A CA 1
ATOM 543 C C . ASP A 1 71 ? 15.469 7.678 -8.643 1.00 97.69 71 ASP A C 1
ATOM 545 O O . ASP A 1 71 ? 16.422 8.245 -8.110 1.00 97.69 71 ASP A O 1
ATOM 549 N N . ARG A 1 72 ? 14.238 7.708 -8.124 1.00 97.81 72 ARG A N 1
ATOM 550 C CA . ARG A 1 72 ? 13.881 8.481 -6.939 1.00 97.81 72 ARG A CA 1
ATOM 551 C C . ARG A 1 72 ? 12.944 7.692 -6.044 1.00 97.81 72 ARG A C 1
ATOM 553 O O . ARG A 1 72 ? 12.045 7.006 -6.521 1.00 97.81 72 ARG A O 1
ATOM 560 N N . PHE A 1 73 ? 13.138 7.856 -4.743 1.00 97.81 73 PHE A N 1
ATOM 561 C CA . PHE A 1 73 ? 12.227 7.388 -3.712 1.00 97.81 73 PHE A CA 1
ATOM 562 C C . PHE A 1 73 ? 11.837 8.566 -2.823 1.00 97.81 73 PHE A C 1
ATOM 564 O O . PHE A 1 73 ? 12.698 9.319 -2.365 1.00 97.81 73 PHE A O 1
ATOM 571 N N . GLU A 1 74 ? 10.542 8.724 -2.590 1.00 98.25 74 GLU A N 1
ATOM 572 C CA . GLU A 1 74 ? 9.991 9.711 -1.672 1.00 98.25 74 GLU A CA 1
ATOM 573 C C . GLU A 1 74 ? 9.048 9.020 -0.702 1.00 98.25 74 GLU A C 1
ATOM 575 O O . GLU A 1 74 ? 8.231 8.188 -1.097 1.00 98.25 74 GLU A O 1
ATOM 580 N N . GLN A 1 75 ? 9.123 9.412 0.563 1.00 98.00 75 GLN A N 1
ATOM 581 C CA . GLN A 1 75 ? 8.207 8.942 1.583 1.00 98.00 75 GLN A CA 1
ATOM 582 C C . GLN A 1 75 ? 7.755 10.115 2.439 1.00 98.00 75 GLN A C 1
ATOM 584 O O . GLN A 1 75 ? 8.563 10.933 2.875 1.00 98.00 75 GLN A O 1
ATOM 589 N N . SER A 1 76 ? 6.458 10.164 2.702 1.00 97.75 76 SER A N 1
ATOM 590 C CA . SER A 1 76 ? 5.858 11.087 3.657 1.00 97.75 76 SER A CA 1
ATOM 591 C C . SER A 1 76 ? 4.946 10.320 4.596 1.00 97.75 76 SER A C 1
ATOM 593 O O . SER A 1 76 ? 4.280 9.375 4.171 1.00 97.75 76 SER A O 1
ATOM 595 N N . SER A 1 77 ? 4.871 10.757 5.845 1.00 97.56 77 SER A N 1
ATOM 596 C CA . SER A 1 77 ? 3.868 10.290 6.793 1.00 97.56 77 SER A CA 1
ATOM 597 C C . SER A 1 77 ? 3.020 11.457 7.278 1.00 97.56 77 SER A C 1
ATOM 599 O O . SER A 1 77 ? 3.506 12.578 7.432 1.00 97.56 77 SER A O 1
ATOM 601 N N . ASN A 1 78 ? 1.737 11.191 7.494 1.00 97.06 78 ASN A N 1
ATOM 602 C CA . ASN A 1 78 ? 0.814 12.118 8.127 1.00 97.06 78 ASN A CA 1
ATOM 603 C C . ASN A 1 78 ? -0.070 11.371 9.128 1.00 97.06 78 ASN A C 1
ATOM 605 O O . ASN A 1 78 ? -0.314 10.175 8.978 1.00 97.06 78 ASN A O 1
ATOM 609 N N . PHE A 1 79 ? -0.574 12.088 10.127 1.00 96.62 79 PHE A N 1
ATOM 610 C CA . PHE A 1 79 ? -1.566 11.572 11.062 1.00 96.62 79 PHE A CA 1
ATOM 611 C C . PHE A 1 79 ? -2.898 12.261 10.806 1.00 96.62 79 PHE A C 1
ATOM 613 O O . PHE A 1 79 ? -2.989 13.489 10.820 1.00 96.62 79 PHE A O 1
ATOM 620 N N . GLU A 1 80 ? -3.943 11.467 10.613 1.00 94.81 80 GLU A N 1
ATOM 621 C CA . GLU A 1 80 ? -5.304 11.961 10.431 1.00 94.81 80 GLU A CA 1
ATOM 622 C C . GLU A 1 80 ? -6.229 11.426 11.530 1.00 94.81 80 GLU A C 1
ATOM 624 O O . GLU A 1 80 ? -5.998 10.332 12.061 1.00 94.81 80 GLU A O 1
ATOM 629 N N . PRO A 1 81 ? -7.295 12.164 11.895 1.00 90.94 81 PRO A N 1
ATOM 630 C CA . PRO A 1 81 ? -8.363 11.610 12.718 1.00 90.94 81 PRO A CA 1
ATOM 631 C C . PRO A 1 81 ? -8.912 10.332 12.076 1.00 90.94 81 PRO A C 1
ATOM 633 O O . PRO A 1 81 ? -9.144 10.296 10.867 1.00 90.94 81 PRO A O 1
ATOM 636 N N . ALA A 1 82 ? -9.121 9.282 12.874 1.00 78.81 82 ALA A N 1
ATOM 637 C CA . ALA A 1 82 ? -9.714 8.051 12.365 1.00 78.81 82 ALA A CA 1
ATOM 638 C C . ALA A 1 82 ? -11.136 8.332 11.847 1.00 78.81 82 ALA A C 1
ATOM 640 O O . ALA A 1 82 ? -11.982 8.818 12.599 1.00 78.81 82 ALA A O 1
ATOM 641 N N . ARG A 1 83 ? -11.369 8.048 10.560 1.00 64.06 83 ARG A N 1
ATOM 642 C CA . ARG A 1 83 ? -12.696 8.061 9.927 1.00 64.06 83 ARG A CA 1
ATOM 643 C C . ARG A 1 83 ? -13.341 6.690 10.004 1.00 64.06 83 ARG A C 1
ATOM 645 O O . ARG A 1 83 ? -12.587 5.689 9.949 1.00 64.06 83 ARG A O 1
#

Sequence (83 aa):
DNGLLELVAGPDGRVIKEIDKDPNSPGFSKPLREYTYAGDKIVGVTSYRYLGKQTEIVIARVSYKPDGSVDRFEQSSNFEPAR

=== Feature glossary ===
Feature key, reading from the visual/contextual features back to the raw sequence:

Rendered structure images. Structure images are PyMOL renders from six orthogonal camera directions. Cartoon representation draws helices as coils and strands as arrows; sticks shows the backbone as bonds; surface shows the solvent-excluded envelope. Rainbow coloring maps sequence position to hue (blue→red, N→C); chain coloring assigns a distinct color per polypeptide.

Contact-map, Ramachandran, and PAE plots. Three diagnostic plots accompany the record. The Cα contact map visualizes the tertiary structure as a 2D adjacency matrix (8 Å cutoff, sequence-local contacts suppressed). The Ramachandran plot shows the distribution of backbone (φ, ψ) torsions, with points in the α and β basins reflecting secondary structure content. The PAE plot shows AlphaFold's inter-residue confidence as a color matrix.

InterPro / GO / CATH / organism. The annotation block draws on four external resources. InterPro: which protein families and domains the sequence belongs to. GO: standardized terms for what the protein does, what process it participates in, and where in the cell it acts. CATH: which structural fold it has in the CATH hierarchy. Organism: the species of origin.

Nearest PDB structures. Structural nearest neighbors (via Foldseek easy-search vs the PDB). Reported per hit: target PDB id, E-value, and alignment TM-score. A TM-score above ~0.5 is the conventional threshold for 'same fold'.

Predicted aligned error. Predicted aligned error is AlphaFold's pairwise confidence. Unlike pLDDT (per-residue), PAE is per-residue-pair and captures whether two parts of the structure are correctly placed relative to each other. Units are ångströms of expected positional error.

Solvent-accessible surface area. SASA measures how much of the protein is reachable by solvent. It is computed by rolling a water-sized probe over the atomic surface and summing the exposed area (Å²). Per-residue SASA distinguishes core (buried, low SASA) from surface (exposed, high SASA) residues; total SASA is a whole-molecule size measure.

B-factor. Crystallographic B-factors measure how much each atom's electron density is smeared out, in Å². They rise in mobile loops and surface residues and fall in the buried interior. In AlphaFold models this column is repurposed to hold pLDDT instead.

pLDDT. For AlphaFold models, the B-factor field carries pLDDT — the model's own estimate of local accuracy on a 0–100 scale. Regions with pLDDT<50 should be treated as essentially unmodeled; they often correspond to intrinsically disordered segments.

Backbone torsions (φ/ψ). φ (phi) and ψ (psi) are the two rotatable backbone dihedrals per residue: φ is the C(i-1)–N–Cα–C torsion, ψ is the N–Cα–C–N(i+1) torsion, both in degrees on (−180°, 180°]. α-helical residues cluster near (−60°, −45°); β-strand residues near (−120°, +130°). A Ramachandran plot is simply a scatter of (φ, ψ) for every residue.

Radius of gyration, Cα contacts, bounding box. Radius of gyration (Rg) is the root-mean-square distance of Cα atoms from their centroid — a single number for overall size and compactness. A globular domain of N residues has Rg ≈ 2.2·N^0.38 Å; an extended or disordered chain has a much larger Rg. The Cα contact count is the number of residue pairs whose Cα atoms are within 8 Å and are more than four positions apart in sequence — a standard proxy for tertiary packing density. The bounding box is the smallest axis-aligned box enclosing all Cα atoms.

Secondary structure (3-state, P-SEA). Three-state secondary structure (P-SEA) collapses the eight DSSP classes into helix (a), strand (b), and coil (c). P-SEA assigns these from Cα geometry alone — distances and angles — without requiring backbone oxygens, so it works on any Cα trace.

Secondary structure (8-state, DSSP). Secondary structure is the local, repeating backbone conformation. DSSP classifies it into eight states by reading the hydrogen-bond network: three helix types (H, G, I), two β types (E, B), two non-regular types (T, S), and unstructured coil (-).

Foldseek 3Di. The Foldseek 3Di string encodes local tertiary geometry as a 20-letter alphabet — one character per residue — derived from the relative positions of nearby Cα atoms. Unlike the amino-acid 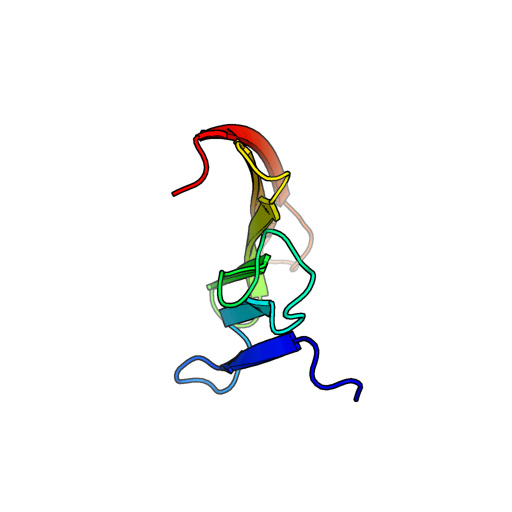sequence, 3Di is a direct function of the 3D structure, so two proteins with the same fold have similar 3Di strings even at low sequence identity.

mmCIF coordinates. Structure coordinates are given as an mmCIF _atom_site loop: one row per atom with element, residue name, chain id, sequence number, and x/y/z position in Å. Only the four main-chain atoms per residue are included here; side chains are omitted to keep the record compact.

Sequence. This is the polypeptide sequence — one letter per residue, N-terminus first. Length ranges from a few dozen residues for small domains to over a thousand for large multi-domain proteins.